Protein AF-A0A0F8ZN67-F1 (afdb_monomer)

Organism: NCBI:txid412755

Mean predicted aligned error: 3.9 Å

Foldseek 3Di:
DKDQLVVVLVLLVQQCVQADPPCPDPLSQKWAFAQQKTWHHNPPDIDMDGHPDGDGDIDGSVVVSVVSVPQPARMWDWDADPVVRDIDIGHPDD

Solvent-accessible surface area (backbone atoms only — not comparable to full-atom values): 5340 Å² total; per-residue (Å²): 87,82,42,52,39,65,64,52,49,53,51,50,58,61,22,50,73,11,44,29,90,80,70,84,49,91,64,14,51,19,38,37,32,51,48,45,30,39,30,13,42,48,93,83,46,77,28,71,45,82,46,89,66,76,40,77,50,72,44,55,36,68,58,53,51,56,50,64,72,67,52,89,47,65,43,32,32,49,44,76,41,78,91,79,73,41,81,45,80,43,72,61,82,130

Structure (mmCIF, N/CA/C/O backbone):
data_AF-A0A0F8ZN67-F1
#
_entry.id   AF-A0A0F8ZN67-F1
#
loop_
_atom_site.group_PDB
_atom_site.id
_atom_site.type_symbol
_atom_site.label_atom_id
_atom_site.label_alt_id
_atom_site.label_comp_id
_atom_site.label_asym_id
_atom_site.label_entity_id
_atom_site.label_seq_id
_atom_site.pdbx_PDB_ins_code
_atom_site.Cartn_x
_atom_site.Cartn_y
_atom_site.Cartn_z
_atom_site.occupancy
_atom_site.B_iso_or_equiv
_atom_site.auth_seq_id
_atom_site.auth_comp_id
_atom_site.auth_asym_id
_atom_site.auth_atom_id
_atom_site.pdbx_PDB_model_num
ATOM 1 N N . MET A 1 1 ? -13.519 -4.436 3.832 1.00 88.00 1 MET A N 1
ATOM 2 C CA . MET A 1 1 ? -12.819 -5.213 4.886 1.00 88.00 1 MET A CA 1
ATOM 3 C C . MET A 1 1 ? -11.992 -4.274 5.760 1.00 88.00 1 MET A C 1
ATOM 5 O O . MET A 1 1 ? -11.515 -3.286 5.222 1.00 88.00 1 MET A O 1
ATOM 9 N N . LYS A 1 2 ? -11.815 -4.539 7.063 1.00 91.56 2 LYS A N 1
ATOM 10 C CA . LYS A 1 2 ? -11.053 -3.651 7.968 1.00 91.56 2 LYS A CA 1
ATOM 11 C C . LYS A 1 2 ? -9.599 -4.088 8.128 1.00 91.56 2 LYS A C 1
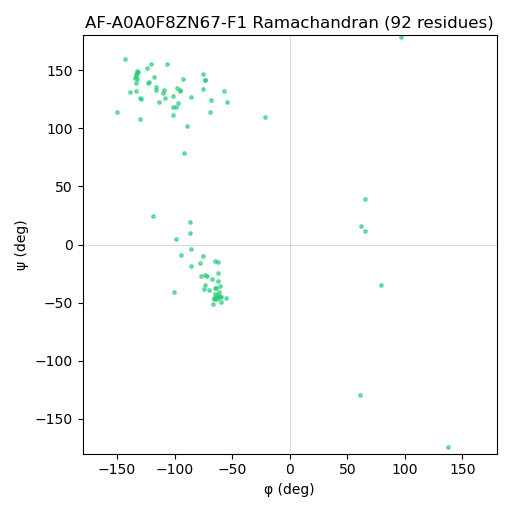ATOM 13 O O . LYS A 1 2 ? -9.340 -5.270 8.347 1.00 91.56 2 LYS A O 1
ATOM 18 N N . VAL A 1 3 ? -8.671 -3.143 8.022 1.00 92.94 3 VAL A N 1
ATOM 19 C CA . VAL A 1 3 ? -7.232 -3.373 8.182 1.00 92.94 3 VAL A CA 1
ATOM 20 C C . VAL A 1 3 ? -6.616 -2.326 9.093 1.00 92.94 3 VAL A C 1
ATOM 22 O O . VAL A 1 3 ? -7.010 -1.161 9.074 1.00 92.94 3 VAL A O 1
ATOM 25 N N . GLU A 1 4 ? -5.592 -2.734 9.834 1.00 94.69 4 GLU A N 1
ATOM 26 C CA . GLU A 1 4 ? -4.725 -1.803 10.548 1.00 94.69 4 GLU A CA 1
ATOM 27 C C . GLU A 1 4 ? -3.899 -1.010 9.531 1.00 94.69 4 GLU A C 1
ATOM 29 O O . GLU A 1 4 ? -3.061 -1.568 8.808 1.00 94.69 4 GLU A O 1
ATOM 34 N N . ARG A 1 5 ? -4.158 0.298 9.469 1.00 95.00 5 ARG A N 1
ATOM 35 C CA . ARG A 1 5 ? -3.605 1.215 8.466 1.00 95.00 5 ARG A CA 1
ATOM 36 C C . ARG A 1 5 ? -2.083 1.160 8.449 1.00 95.00 5 ARG A C 1
ATOM 38 O O . ARG A 1 5 ? -1.483 1.041 7.383 1.00 95.00 5 ARG A O 1
ATOM 45 N N . GLN A 1 6 ? -1.468 1.191 9.630 1.00 95.12 6 GLN A N 1
ATOM 46 C CA . GLN A 1 6 ? -0.017 1.238 9.777 1.00 95.12 6 GLN A CA 1
ATOM 47 C C . GLN A 1 6 ? 0.657 -0.041 9.256 1.00 95.12 6 GLN A C 1
ATOM 49 O O . GLN A 1 6 ? 1.583 0.040 8.451 1.00 95.12 6 GLN A O 1
ATOM 54 N N . LYS A 1 7 ? 0.135 -1.224 9.607 1.00 95.06 7 LYS A N 1
ATOM 55 C CA . LYS A 1 7 ? 0.655 -2.505 9.094 1.00 95.06 7 LYS A CA 1
ATOM 56 C C . LYS A 1 7 ? 0.480 -2.647 7.587 1.00 95.06 7 LYS A C 1
ATOM 58 O O . LYS A 1 7 ? 1.343 -3.219 6.920 1.00 95.06 7 LYS A O 1
ATOM 63 N N . MET A 1 8 ? -0.636 -2.162 7.039 1.00 95.00 8 MET A N 1
ATOM 64 C CA . MET A 1 8 ? -0.850 -2.168 5.591 1.00 95.00 8 MET A CA 1
ATOM 65 C C . MET A 1 8 ? 0.157 -1.250 4.889 1.00 95.00 8 MET A C 1
ATOM 67 O O . MET A 1 8 ? 0.801 -1.667 3.928 1.00 95.00 8 MET A O 1
ATOM 71 N N . LEU A 1 9 ? 0.351 -0.036 5.409 1.00 95.56 9 LEU A N 1
ATOM 72 C CA . LEU A 1 9 ? 1.309 0.933 4.884 1.00 95.56 9 LEU A CA 1
ATOM 73 C C . LEU A 1 9 ? 2.747 0.396 4.912 1.00 95.56 9 LEU A C 1
ATOM 75 O O . LEU A 1 9 ? 3.457 0.509 3.918 1.00 95.56 9 LEU A O 1
ATOM 79 N N . GLU A 1 10 ? 3.172 -0.228 6.010 1.00 95.50 10 GLU A N 1
ATOM 80 C CA . GLU A 1 10 ? 4.502 -0.840 6.128 1.00 95.50 10 GLU A CA 1
ATOM 81 C C . GLU A 1 10 ? 4.725 -1.945 5.090 1.00 95.50 10 GLU A C 1
ATOM 83 O O . GLU A 1 10 ? 5.759 -1.971 4.420 1.00 95.50 10 GLU A O 1
ATOM 88 N N . ARG A 1 11 ? 3.733 -2.821 4.886 1.00 95.69 11 ARG A N 1
ATOM 89 C CA . ARG A 1 11 ? 3.797 -3.862 3.846 1.00 95.69 11 ARG A CA 1
ATOM 90 C C . ARG A 1 11 ? 3.905 -3.263 2.450 1.00 95.69 11 ARG A C 1
ATOM 92 O O . ARG A 1 11 ? 4.730 -3.720 1.665 1.00 95.69 11 ARG A O 1
ATOM 99 N N . LEU A 1 12 ? 3.109 -2.240 2.144 1.00 96.25 12 LEU A N 1
ATOM 100 C CA . LEU A 1 12 ? 3.158 -1.563 0.847 1.00 96.25 12 LEU A CA 1
ATOM 101 C C . LEU A 1 12 ? 4.494 -0.844 0.632 1.00 96.25 12 LEU A C 1
ATOM 103 O O . LEU A 1 12 ? 5.044 -0.914 -0.462 1.00 96.25 12 LEU A O 1
ATOM 107 N N . LYS A 1 13 ? 5.079 -0.240 1.675 1.00 95.81 13 LYS A N 1
ATOM 108 C CA . LYS A 1 13 ? 6.429 0.340 1.605 1.00 95.81 13 LYS A CA 1
ATOM 109 C C . LYS A 1 13 ? 7.487 -0.717 1.292 1.00 95.81 13 LYS A C 1
ATOM 111 O O . LYS A 1 13 ? 8.336 -0.471 0.443 1.00 95.81 13 LYS A O 1
ATOM 116 N N . LEU A 1 14 ? 7.409 -1.910 1.880 1.00 95.75 14 LEU A N 1
ATOM 117 C CA . LEU A 1 14 ? 8.310 -3.010 1.512 1.00 95.75 14 LEU A CA 1
ATOM 118 C C . LEU A 1 14 ? 8.116 -3.450 0.056 1.00 95.75 14 LEU A C 1
ATOM 120 O O . LEU A 1 14 ? 9.091 -3.641 -0.665 1.00 95.75 14 LEU A O 1
ATOM 124 N N . VAL A 1 15 ? 6.868 -3.573 -0.399 1.00 96.81 15 VAL A N 1
ATOM 125 C CA . VAL A 1 15 ? 6.565 -3.962 -1.784 1.00 96.81 15 VAL A CA 1
ATOM 126 C C . VAL A 1 15 ? 6.990 -2.884 -2.783 1.00 96.81 15 VAL A C 1
ATOM 128 O O . VAL A 1 15 ? 7.413 -3.224 -3.883 1.00 96.81 15 VAL A O 1
ATOM 131 N N . SER A 1 16 ? 6.994 -1.606 -2.389 1.00 95.50 16 SER A N 1
ATOM 132 C CA . SER A 1 16 ? 7.438 -0.497 -3.246 1.00 95.50 16 SER A CA 1
ATOM 133 C C . SER A 1 16 ? 8.904 -0.579 -3.676 1.00 95.50 16 SER A C 1
ATOM 135 O O . SER A 1 16 ? 9.289 0.067 -4.642 1.00 95.50 16 SER A O 1
ATOM 137 N N . LEU A 1 17 ? 9.719 -1.423 -3.036 1.00 93.56 17 LEU A N 1
ATOM 138 C CA . LEU A 1 17 ? 11.077 -1.707 -3.505 1.00 93.56 17 LEU A CA 1
ATOM 139 C C . LEU A 1 17 ? 11.088 -2.355 -4.901 1.00 93.56 17 LEU A C 1
ATOM 141 O O . LEU A 1 17 ? 12.071 -2.222 -5.619 1.00 93.56 17 LEU A O 1
ATOM 145 N N . GLY A 1 18 ? 10.001 -3.029 -5.294 1.00 93.50 18 GLY A N 1
ATOM 146 C CA . GLY A 1 18 ? 9.816 -3.608 -6.627 1.00 93.50 18 GLY A CA 1
ATOM 147 C C . GLY A 1 18 ? 9.231 -2.643 -7.660 1.00 93.50 18 GLY A C 1
ATOM 148 O O . GLY A 1 18 ? 8.837 -3.095 -8.728 1.00 93.50 18 GLY A O 1
ATOM 149 N N . ILE A 1 19 ? 9.118 -1.347 -7.355 1.00 92.50 19 ILE A N 1
ATOM 150 C CA . ILE A 1 19 ? 8.545 -0.339 -8.257 1.00 92.50 19 ILE A CA 1
ATOM 151 C C . ILE A 1 19 ? 9.634 0.328 -9.099 1.00 92.50 19 ILE A C 1
ATOM 153 O O . ILE A 1 19 ? 10.724 0.628 -8.611 1.00 92.50 19 ILE A O 1
ATOM 157 N N . SER A 1 20 ? 9.316 0.614 -10.363 1.00 87.25 20 SER A N 1
ATOM 158 C CA . SER A 1 20 ? 10.121 1.465 -11.239 1.00 87.25 20 SER A CA 1
ATOM 159 C C . SER A 1 20 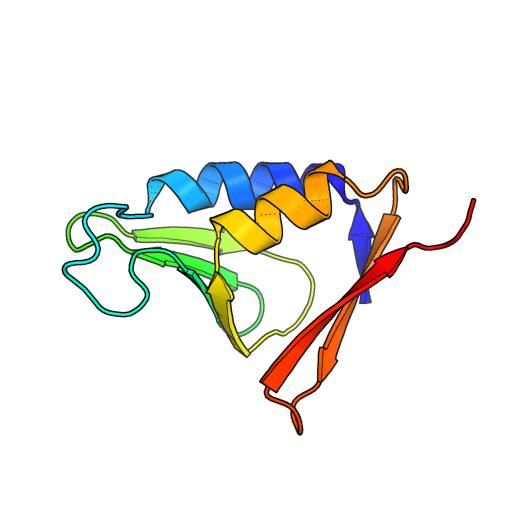? 9.438 2.802 -11.487 1.00 87.25 20 SER A C 1
ATOM 161 O O . SER A 1 20 ? 8.327 2.855 -12.009 1.00 87.25 20 SER A O 1
A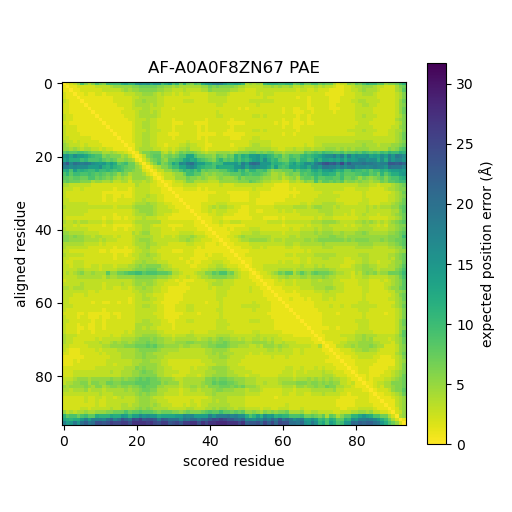TOM 163 N N . THR A 1 21 ? 10.148 3.897 -11.221 1.00 71.44 21 THR A N 1
ATOM 164 C CA . THR A 1 21 ? 9.722 5.256 -11.599 1.00 71.44 21 THR A CA 1
ATOM 165 C C . THR A 1 21 ? 10.128 5.635 -13.022 1.00 71.44 21 THR A C 1
ATOM 167 O O . THR A 1 21 ? 9.771 6.709 -13.497 1.00 71.44 21 THR A O 1
ATOM 170 N N . LYS A 1 22 ? 10.873 4.768 -13.725 1.00 72.69 22 LYS A N 1
ATOM 171 C CA . LYS A 1 22 ? 11.356 5.049 -15.085 1.00 72.69 22 LYS A CA 1
ATOM 172 C C . LYS A 1 22 ? 10.256 4.921 -16.148 1.00 72.69 22 LYS A C 1
ATOM 174 O O . LYS A 1 22 ? 10.494 5.309 -17.285 1.00 72.69 22 LYS A O 1
ATOM 179 N N . GLY A 1 23 ? 9.076 4.396 -15.792 1.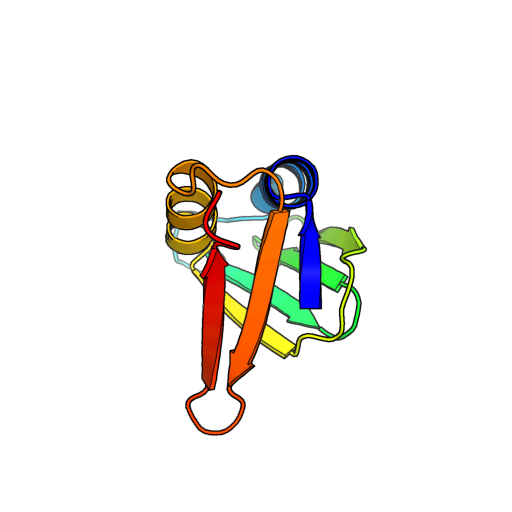00 64.19 23 GLY A N 1
ATOM 180 C CA . GLY A 1 23 ? 7.870 4.398 -16.636 1.00 64.19 23 GLY A CA 1
ATOM 181 C C . GLY A 1 23 ? 7.990 3.637 -17.962 1.00 64.19 23 GLY A C 1
ATOM 182 O O . GLY A 1 23 ? 7.182 3.849 -18.859 1.00 64.19 23 GLY A O 1
ATOM 183 N N . VAL A 1 24 ? 9.009 2.783 -18.113 1.00 69.50 24 VAL A N 1
ATOM 184 C CA . VAL A 1 24 ? 9.297 2.066 -19.370 1.00 69.50 24 VAL A CA 1
ATOM 185 C C . VAL A 1 24 ? 8.343 0.884 -19.573 1.00 69.50 24 VAL A C 1
ATOM 187 O O . VAL A 1 24 ? 8.056 0.508 -20.706 1.00 69.50 24 VAL A O 1
ATOM 190 N N . ILE A 1 25 ? 7.820 0.320 -18.480 1.00 75.06 25 ILE A N 1
ATOM 191 C CA . ILE A 1 25 ? 6.903 -0.822 -18.486 1.00 75.06 25 ILE A CA 1
ATOM 192 C C . ILE A 1 25 ? 5.557 -0.374 -17.924 1.00 75.06 25 ILE A C 1
ATOM 194 O O . ILE A 1 25 ? 5.488 0.278 -16.882 1.00 75.06 25 ILE A O 1
ATOM 198 N N . ALA A 1 26 ? 4.473 -0.737 -18.609 1.00 76.81 26 ALA A N 1
ATOM 199 C CA . ALA A 1 26 ? 3.125 -0.444 -18.141 1.00 76.81 26 ALA A CA 1
ATOM 200 C C . ALA A 1 26 ? 2.901 -1.039 -16.739 1.00 76.81 26 ALA A C 1
ATOM 202 O O . ALA A 1 26 ? 3.199 -2.209 -16.511 1.00 76.81 26 ALA A O 1
ATOM 203 N N . GLN A 1 27 ? 2.361 -0.232 -15.819 1.00 82.25 27 GLN A N 1
ATOM 204 C CA . GLN A 1 27 ? 2.094 -0.600 -14.420 1.00 82.25 27 GLN A CA 1
ATOM 205 C C . GLN A 1 27 ? 3.337 -0.899 -13.563 1.00 82.25 27 GLN A C 1
ATOM 207 O O . GLN A 1 27 ? 3.189 -1.370 -12.435 1.00 82.25 27 GLN A O 1
ATOM 212 N N . SER A 1 28 ? 4.558 -0.586 -14.021 1.00 88.38 28 SER A N 1
ATOM 213 C CA . SER A 1 28 ? 5.763 -0.729 -13.183 1.00 88.38 28 SER A CA 1
ATOM 214 C C . SER A 1 28 ? 5.782 0.211 -11.974 1.00 88.38 28 SER A C 1
ATOM 216 O O . SER A 1 28 ? 6.600 0.046 -11.072 1.00 88.38 28 SER A O 1
ATOM 218 N N . ASP A 1 29 ? 4.909 1.217 -11.977 1.00 91.81 29 ASP A N 1
ATOM 219 C CA . ASP A 1 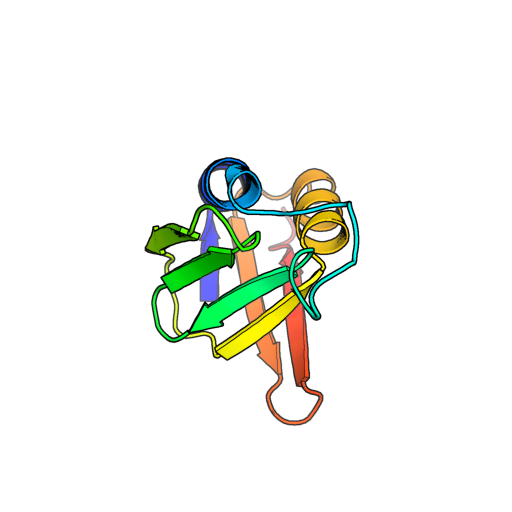29 ? 4.664 2.203 -10.924 1.00 91.81 29 ASP A CA 1
ATOM 220 C C . ASP A 1 29 ? 3.441 1.878 -10.046 1.00 91.81 29 ASP A C 1
ATOM 222 O O . ASP A 1 29 ? 3.071 2.655 -9.159 1.00 91.81 29 ASP A O 1
ATOM 226 N N . CYS A 1 30 ? 2.811 0.725 -10.272 1.00 95.31 30 CYS A N 1
ATOM 227 C CA . CYS A 1 30 ? 1.593 0.313 -9.597 1.00 95.31 30 CYS A CA 1
ATOM 228 C C . CYS A 1 30 ? 1.850 -0.800 -8.575 1.00 95.31 30 CYS A C 1
ATOM 230 O O . CYS A 1 30 ? 2.765 -1.615 -8.701 1.00 95.31 30 CYS A O 1
ATOM 232 N N . PHE A 1 31 ? 0.964 -0.881 -7.585 1.00 96.56 31 PHE A N 1
ATOM 233 C CA . PHE A 1 31 ? 0.755 -2.105 -6.825 1.00 96.56 31 PHE A CA 1
ATOM 234 C C . PHE A 1 31 ? -0.251 -2.983 -7.550 1.00 96.56 31 PHE A C 1
ATOM 236 O O . PHE A 1 31 ? -1.363 -2.540 -7.841 1.00 96.56 31 PHE A O 1
ATOM 243 N N . ILE A 1 32 ? 0.133 -4.231 -7.792 1.00 95.75 32 ILE A N 1
ATOM 244 C CA . ILE A 1 32 ? -0.708 -5.236 -8.428 1.00 95.75 32 ILE A CA 1
ATOM 245 C C . ILE A 1 32 ? -1.258 -6.140 -7.332 1.00 95.75 32 ILE A C 1
ATOM 247 O O . ILE A 1 32 ? -0.512 -6.793 -6.602 1.00 95.75 32 ILE A O 1
ATOM 251 N N . PHE A 1 33 ? -2.574 -6.144 -7.208 1.00 95.75 33 PHE A N 1
ATOM 252 C CA . PHE A 1 33 ? -3.350 -6.976 -6.311 1.00 95.75 33 PHE A CA 1
ATOM 253 C C . PHE A 1 33 ? -3.824 -8.212 -7.073 1.00 95.75 33 PHE A C 1
ATOM 255 O O . PHE A 1 33 ? -4.324 -8.101 -8.195 1.00 95.75 33 PHE A O 1
ATOM 262 N N . SER A 1 34 ? -3.633 -9.384 -6.473 1.00 95.12 34 SER A N 1
ATOM 263 C CA . SER A 1 34 ? -4.215 -10.632 -6.956 1.00 95.12 34 SER A CA 1
ATOM 264 C C . SER A 1 34 ? -4.468 -11.565 -5.782 1.00 95.12 34 SER A C 1
ATOM 266 O O . SER A 1 34 ? -3.523 -12.014 -5.117 1.00 95.12 34 SER A O 1
ATOM 268 N N . GLY A 1 35 ? -5.739 -11.850 -5.511 1.00 94.62 35 GLY A N 1
ATOM 269 C CA . GLY A 1 35 ? -6.123 -12.655 -4.361 1.00 94.62 35 GLY A CA 1
ATOM 270 C C . GLY A 1 35 ? -5.705 -12.018 -3.032 1.00 94.62 35 GLY A C 1
ATOM 271 O O . GLY A 1 35 ? -5.903 -10.829 -2.775 1.00 94.62 35 GLY A O 1
ATOM 272 N N . ASP A 1 36 ? -5.036 -12.820 -2.199 1.00 95.38 36 ASP A N 1
ATOM 273 C CA . ASP A 1 36 ? -4.499 -12.424 -0.893 1.00 95.38 36 ASP A CA 1
ATOM 274 C C . ASP A 1 36 ? -3.093 -11.802 -0.963 1.00 95.38 36 ASP A C 1
ATOM 276 O O . ASP A 1 36 ? -2.349 -11.790 0.027 1.00 95.38 36 ASP A O 1
ATOM 280 N N . ARG A 1 37 ? -2.677 -11.317 -2.139 1.00 96.44 37 ARG A N 1
ATOM 281 C CA . ARG A 1 37 ? -1.319 -10.816 -2.374 1.00 96.44 37 ARG A CA 1
ATOM 282 C C . ARG A 1 37 ? -1.312 -9.467 -3.064 1.00 96.44 37 ARG A C 1
ATOM 284 O O . ARG A 1 37 ? -2.142 -9.166 -3.912 1.00 96.44 37 ARG A O 1
ATOM 291 N N . VAL A 1 38 ? -0.280 -8.702 -2.727 1.00 97.06 38 VAL A N 1
ATOM 292 C CA . VAL A 1 38 ? 0.131 -7.509 -3.461 1.00 97.06 38 VAL A CA 1
ATOM 293 C C . VAL A 1 38 ? 1.578 -7.674 -3.906 1.00 97.06 38 VAL A C 1
ATOM 295 O O . VAL A 1 38 ? 2.406 -8.209 -3.158 1.00 97.06 38 VAL A O 1
ATOM 298 N N . PHE A 1 39 ? 1.888 -7.240 -5.119 1.00 95.75 39 PHE A N 1
ATOM 299 C CA . PHE A 1 39 ? 3.238 -7.262 -5.658 1.00 95.75 39 PHE A CA 1
ATOM 300 C C . PHE A 1 39 ? 3.531 -6.038 -6.520 1.00 95.75 39 PHE A C 1
ATOM 302 O O . PHE A 1 39 ? 2.628 -5.353 -6.994 1.00 95.75 39 PHE A O 1
ATOM 309 N N . ALA A 1 40 ? 4.819 -5.770 -6.692 1.00 95.94 40 ALA A N 1
ATOM 310 C CA . ALA A 1 40 ? 5.347 -4.802 -7.637 1.00 95.94 40 ALA A CA 1
ATOM 311 C C . ALA A 1 40 ? 6.506 -5.444 -8.399 1.00 95.94 40 ALA A C 1
ATOM 313 O O . ALA A 1 40 ? 7.227 -6.290 -7.851 1.00 95.94 40 ALA A O 1
ATOM 314 N N . PHE A 1 41 ? 6.647 -5.060 -9.661 1.00 92.81 41 PHE A N 1
ATOM 315 C CA . PHE A 1 41 ? 7.654 -5.586 -10.569 1.00 92.81 41 PHE A CA 1
ATOM 316 C C . PHE A 1 41 ? 8.250 -4.458 -11.413 1.00 92.81 41 PHE A C 1
ATOM 318 O O . PHE A 1 41 ? 7.514 -3.666 -12.004 1.00 92.81 41 PHE A O 1
ATOM 325 N N . ASN A 1 42 ? 9.580 -4.404 -11.486 1.00 90.00 42 ASN A N 1
ATOM 326 C CA . ASN A 1 42 ? 10.325 -3.350 -12.179 1.00 90.00 42 ASN A CA 1
ATOM 327 C C . ASN A 1 42 ? 11.190 -3.867 -13.343 1.00 90.00 42 ASN A C 1
ATOM 329 O O . ASN A 1 42 ? 12.163 -3.204 -13.688 1.00 90.00 42 ASN A O 1
ATOM 333 N N . ASP A 1 43 ? 10.838 -5.017 -13.927 1.00 88.31 43 ASP A N 1
ATOM 334 C CA . ASP A 1 43 ? 11.618 -5.805 -14.906 1.00 88.31 43 ASP A CA 1
ATOM 335 C C . ASP A 1 43 ? 12.731 -6.674 -14.306 1.00 88.31 43 ASP A C 1
ATOM 337 O O . ASP A 1 43 ? 12.981 -7.785 -14.768 1.00 88.31 43 ASP A O 1
ATOM 341 N N . GLU A 1 44 ? 13.378 -6.201 -13.243 1.00 89.75 44 GLU A N 1
ATOM 342 C CA . GLU A 1 44 ? 14.552 -6.862 -12.664 1.00 89.75 44 GLU A CA 1
ATOM 343 C C . GLU A 1 44 ? 14.202 -7.673 -11.414 1.00 89.75 44 GLU A C 1
ATOM 345 O O . GLU A 1 44 ? 14.694 -8.785 -11.210 1.00 89.75 44 GLU A O 1
ATOM 350 N N . ILE A 1 45 ? 13.335 -7.121 -10.564 1.00 91.19 45 ILE A N 1
ATOM 351 C CA . ILE A 1 45 ? 12.927 -7.711 -9.294 1.00 91.19 45 ILE A CA 1
ATOM 352 C C . ILE A 1 45 ? 11.411 -7.680 -9.131 1.00 91.19 45 ILE A C 1
ATOM 354 O O . ILE A 1 45 ? 10.732 -6.715 -9.480 1.00 91.19 45 ILE A O 1
ATOM 358 N N . MET A 1 46 ? 10.885 -8.752 -8.536 1.00 93.50 46 MET A N 1
ATOM 359 C CA . MET A 1 46 ? 9.503 -8.831 -8.075 1.00 93.50 46 MET A CA 1
ATOM 360 C C . MET A 1 46 ? 9.488 -8.912 -6.553 1.00 93.50 46 MET A C 1
ATOM 362 O O . MET A 1 46 ? 10.031 -9.853 -5.967 1.00 93.50 46 MET A O 1
ATOM 366 N N . VAL A 1 47 ? 8.805 -7.970 -5.911 1.00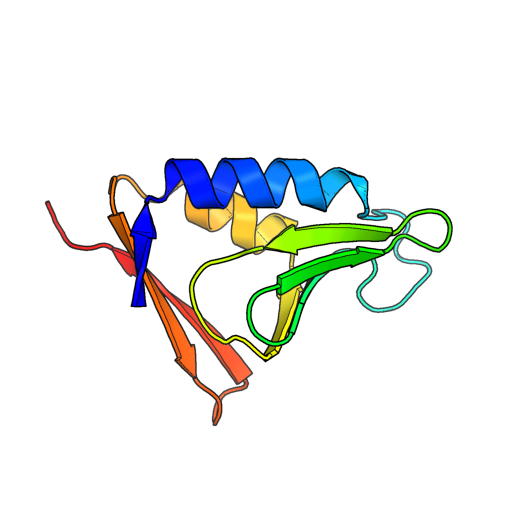 96.94 47 VAL A N 1
ATOM 367 C CA . VAL A 1 47 ? 8.564 -8.006 -4.465 1.00 96.94 47 VAL A CA 1
ATOM 368 C C . VAL A 1 47 ? 7.093 -8.299 -4.231 1.00 96.94 47 VAL A C 1
ATOM 370 O O . VAL A 1 47 ? 6.232 -7.690 -4.858 1.00 96.94 47 VAL A O 1
ATOM 373 N N . ARG A 1 48 ? 6.792 -9.244 -3.334 1.00 96.38 48 ARG A N 1
ATOM 374 C CA . ARG A 1 48 ? 5.418 -9.641 -3.006 1.00 96.38 48 ARG A CA 1
ATOM 375 C C . ARG A 1 48 ? 5.210 -9.756 -1.506 1.00 96.38 48 ARG A C 1
ATOM 377 O O . ARG A 1 48 ? 6.070 -10.279 -0.799 1.00 96.38 48 ARG A O 1
ATOM 384 N N . ALA A 1 49 ? 4.034 -9.362 -1.045 1.00 96.75 49 ALA A N 1
ATOM 385 C CA . ALA A 1 49 ? 3.607 -9.537 0.333 1.00 96.75 49 ALA A CA 1
ATOM 386 C C . ALA A 1 49 ? 2.196 -10.121 0.387 1.00 96.75 49 ALA A C 1
ATOM 388 O O . ALA A 1 49 ? 1.368 -9.882 -0.493 1.00 96.75 49 ALA A O 1
ATOM 389 N N . LYS A 1 50 ? 1.925 -10.889 1.445 1.00 95.75 50 LYS A N 1
ATOM 390 C CA . LYS A 1 50 ? 0.563 -11.303 1.772 1.00 95.75 50 LYS A CA 1
ATOM 391 C C . LYS A 1 50 ? -0.177 -10.118 2.387 1.00 95.75 50 LYS A C 1
ATOM 393 O O . LYS A 1 50 ? 0.349 -9.446 3.278 1.00 95.75 50 LYS A O 1
ATOM 398 N N . ILE A 1 51 ? -1.395 -9.895 1.928 1.00 93.19 51 ILE A N 1
ATOM 399 C CA . ILE A 1 51 ? -2.304 -8.877 2.439 1.00 93.19 51 ILE A CA 1
ATOM 400 C C . ILE A 1 51 ? -3.582 -9.549 2.932 1.00 93.19 51 ILE A C 1
ATOM 402 O O . ILE A 1 51 ? -3.902 -10.664 2.523 1.00 93.19 51 ILE A O 1
ATOM 406 N N . PRO A 1 52 ? -4.301 -8.921 3.865 1.00 89.31 52 PRO A N 1
ATOM 407 C CA . PRO A 1 52 ? -5.631 -9.379 4.199 1.00 89.31 52 PRO A CA 1
ATOM 408 C C . PRO A 1 52 ? -6.607 -8.961 3.088 1.00 89.31 52 PRO A C 1
ATOM 410 O O . PRO A 1 52 ? -6.462 -7.888 2.504 1.00 89.31 52 PRO A O 1
ATOM 413 N N . GLY A 1 53 ? -7.613 -9.798 2.839 1.00 87.00 53 GLY A N 1
ATOM 414 C CA . GLY 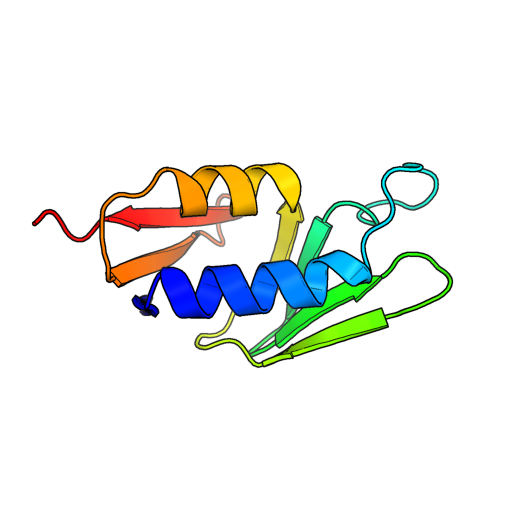A 1 53 ? -8.619 -9.566 1.803 1.00 87.00 53 GLY A CA 1
ATOM 415 C C . GLY A 1 53 ? -8.320 -10.292 0.497 1.00 87.00 53 GLY A C 1
ATOM 416 O O . GLY A 1 53 ? -7.328 -11.006 0.385 1.00 87.00 53 GLY A O 1
ATOM 417 N N . ASP A 1 54 ? -9.234 -10.119 -0.449 1.00 92.94 54 ASP A N 1
ATOM 418 C CA . ASP A 1 54 ? -9.176 -10.684 -1.791 1.00 92.94 54 ASP A CA 1
ATOM 419 C C . ASP A 1 54 ? -9.446 -9.540 -2.772 1.00 92.94 54 ASP A C 1
ATOM 421 O O . ASP A 1 54 ? -10.550 -8.983 -2.796 1.00 92.94 54 ASP A O 1
ATOM 425 N N . PHE A 1 55 ? -8.394 -9.113 -3.467 1.00 94.31 55 PHE A N 1
ATOM 426 C CA . PHE A 1 55 ? -8.398 -7.952 -4.347 1.00 94.31 55 PHE A CA 1
ATOM 427 C C . PHE A 1 55 ? -7.726 -8.307 -5.669 1.00 94.31 55 PHE A C 1
ATOM 429 O O . PHE A 1 55 ? -6.661 -8.920 -5.672 1.00 94.31 55 PHE A O 1
ATOM 436 N N . ASP A 1 56 ? -8.289 -7.829 -6.776 1.00 95.00 56 ASP A N 1
ATOM 437 C CA . ASP A 1 56 ? -7.715 -8.034 -8.110 1.00 95.00 56 ASP A CA 1
ATOM 438 C C . ASP A 1 56 ? -7.608 -6.721 -8.882 1.00 95.00 56 ASP A C 1
ATOM 440 O O . ASP A 1 56 ? -8.602 -6.026 -9.072 1.00 95.00 56 ASP A O 1
ATOM 444 N N . GLY A 1 57 ? -6.422 -6.381 -9.376 1.00 94.38 57 GLY A N 1
ATOM 445 C CA . GLY A 1 57 ? -6.219 -5.201 -10.220 1.00 94.38 57 GLY A CA 1
ATOM 446 C C . GLY A 1 57 ? -4.959 -4.427 -9.867 1.00 94.38 57 GLY A C 1
ATOM 447 O O . GLY A 1 57 ? -4.170 -4.853 -9.032 1.00 94.38 57 GLY A O 1
ATOM 448 N N . ALA A 1 58 ? -4.758 -3.279 -10.507 1.00 94.75 58 ALA A N 1
ATOM 449 C CA . ALA A 1 58 ? -3.584 -2.441 -10.291 1.00 94.75 58 ALA A CA 1
ATOM 450 C C . ALA A 1 58 ? -3.993 -1.032 -9.858 1.00 94.75 58 ALA A C 1
ATOM 452 O O . ALA A 1 58 ? -4.940 -0.464 -10.399 1.00 94.75 58 ALA A O 1
ATOM 453 N N . VAL A 1 59 ? -3.270 -0.468 -8.893 1.00 95.44 59 VAL A N 1
ATOM 454 C CA . VAL A 1 59 ? -3.463 0.912 -8.423 1.00 95.44 59 VAL A CA 1
ATOM 455 C C . VAL A 1 59 ? -2.124 1.624 -8.312 1.00 95.44 59 VAL A C 1
ATOM 457 O O . VAL A 1 59 ? -1.122 1.012 -7.939 1.00 95.44 59 VAL A O 1
ATOM 460 N N . SER A 1 60 ? -2.119 2.925 -8.609 1.00 94.75 60 SER A N 1
ATOM 461 C CA . SER A 1 60 ? -0.932 3.775 -8.484 1.00 94.75 60 SER A CA 1
ATOM 462 C C . SER A 1 60 ? -0.357 3.677 -7.073 1.00 94.75 60 SER A C 1
ATOM 464 O O . SER A 1 60 ? -1.044 3.922 -6.074 1.00 94.75 60 SER A O 1
ATOM 466 N N . ALA A 1 61 ? 0.913 3.289 -6.979 1.00 95.44 61 ALA A N 1
ATOM 467 C CA . ALA A 1 61 ? 1.531 3.050 -5.688 1.00 95.44 61 ALA A CA 1
ATOM 468 C C . ALA A 1 61 ? 1.760 4.338 -4.902 1.00 95.44 61 ALA A C 1
ATOM 470 O O . ALA A 1 61 ? 1.558 4.371 -3.686 1.00 95.44 61 ALA A O 1
ATOM 471 N N . SER A 1 62 ? 2.155 5.403 -5.602 1.00 94.00 62 SER A N 1
ATOM 472 C CA . SER A 1 62 ? 2.384 6.718 -5.009 1.00 94.00 62 SER A CA 1
ATOM 473 C C . SER A 1 62 ? 1.084 7.305 -4.464 1.00 9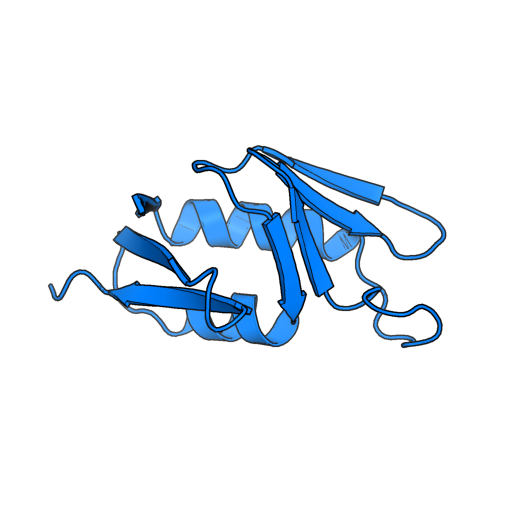4.00 62 SER A C 1
ATOM 475 O O . SER A 1 62 ? 1.069 7.808 -3.339 1.00 94.00 62 SER A O 1
ATOM 477 N N . GLU A 1 63 ? -0.017 7.184 -5.210 1.00 95.00 63 GLU A N 1
ATOM 478 C CA . GLU A 1 63 ? -1.339 7.639 -4.779 1.00 95.00 63 GLU A CA 1
ATOM 479 C C . GLU A 1 63 ? -1.842 6.834 -3.583 1.00 95.00 63 GLU A C 1
ATOM 481 O O . GLU A 1 63 ? -2.268 7.426 -2.590 1.00 95.00 63 GLU A O 1
ATOM 486 N N . LEU A 1 64 ? -1.739 5.500 -3.627 1.00 95.62 64 LEU A N 1
ATOM 487 C CA . LEU A 1 64 ? -2.202 4.649 -2.533 1.00 95.62 64 LEU A CA 1
ATOM 488 C C . LEU A 1 64 ? -1.426 4.913 -1.235 1.00 95.62 64 LEU A C 1
ATOM 490 O O . LEU A 1 64 ? -2.043 5.081 -0.182 1.00 95.62 64 LEU A O 1
ATOM 494 N N . ILE A 1 65 ? -0.091 4.989 -1.298 1.00 95.81 65 ILE A N 1
ATOM 495 C CA . ILE A 1 65 ? 0.741 5.328 -0.131 1.00 95.81 65 ILE A CA 1
ATOM 496 C C . ILE A 1 65 ? 0.357 6.709 0.400 1.00 95.81 65 ILE A C 1
ATOM 498 O O . ILE A 1 65 ? 0.075 6.847 1.590 1.00 95.81 65 ILE A O 1
ATOM 502 N N . SER A 1 66 ? 0.278 7.708 -0.482 1.00 95.19 66 SER A N 1
ATOM 503 C CA . SER A 1 66 ? -0.047 9.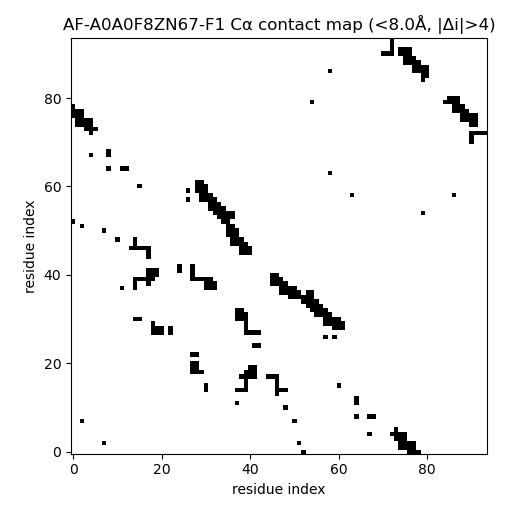085 -0.096 1.00 95.19 66 SER A CA 1
ATOM 504 C C . SER A 1 66 ? -1.425 9.199 0.555 1.00 95.19 66 SER A C 1
ATOM 506 O O . SER A 1 66 ? -1.608 10.007 1.464 1.00 95.19 66 SER A O 1
ATOM 508 N N . LEU A 1 67 ? -2.408 8.416 0.102 1.00 94.44 67 LEU A N 1
ATOM 509 C CA . LEU A 1 67 ? -3.729 8.357 0.723 1.00 94.44 67 LEU A CA 1
ATOM 510 C C . LEU A 1 67 ? -3.644 7.740 2.123 1.00 94.44 67 LEU A C 1
ATOM 512 O O . LEU A 1 67 ? -4.104 8.356 3.081 1.00 94.44 67 LEU A O 1
ATOM 516 N N . LEU A 1 68 ? -3.011 6.573 2.266 1.00 93.94 68 LEU A N 1
ATOM 517 C CA . LEU A 1 68 ? -2.870 5.870 3.548 1.00 93.94 68 LEU A CA 1
ATOM 518 C C . LEU A 1 68 ? -2.077 6.659 4.601 1.00 93.94 68 LEU A C 1
ATOM 520 O O . LEU A 1 68 ? -2.341 6.529 5.795 1.00 93.94 68 LEU A O 1
ATOM 524 N N . GLU A 1 69 ? -1.114 7.481 4.186 1.00 94.50 69 GLU A N 1
ATOM 525 C CA . GLU A 1 69 ? -0.359 8.361 5.088 1.00 94.50 69 GLU A CA 1
ATOM 526 C C . GLU A 1 69 ? -1.190 9.538 5.610 1.00 94.50 69 GLU A C 1
ATOM 528 O O . GLU A 1 69 ? -0.935 10.025 6.708 1.00 94.50 69 GLU A O 1
ATOM 533 N N . LYS A 1 70 ? -2.202 9.977 4.852 1.00 92.75 70 LYS A N 1
ATOM 534 C CA . LYS A 1 70 ? -3.081 11.094 5.226 1.00 92.75 70 LYS A CA 1
ATOM 535 C C . LYS A 1 70 ? -4.260 10.679 6.104 1.00 92.75 70 LYS A C 1
ATOM 537 O O . LYS A 1 70 ? -4.864 11.546 6.732 1.00 92.75 70 LYS A O 1
ATOM 542 N N . PHE A 1 71 ? -4.615 9.393 6.138 1.00 91.69 71 PHE A N 1
ATOM 543 C CA . PHE A 1 71 ? -5.692 8.904 7.000 1.00 91.69 71 PHE A CA 1
ATOM 544 C C . PHE A 1 71 ? -5.283 8.995 8.483 1.00 91.69 71 PHE A C 1
ATOM 546 O O . PHE A 1 71 ? -4.259 8.419 8.856 1.00 91.69 71 PHE A O 1
ATOM 553 N N . PRO A 1 72 ? -6.070 9.679 9.337 1.00 90.19 72 PRO A N 1
ATOM 554 C CA . PRO A 1 72 ? -5.792 9.769 10.771 1.00 90.19 72 PRO A CA 1
ATOM 555 C C . PRO A 1 72 ? -6.197 8.501 11.543 1.00 90.19 72 PRO A C 1
ATOM 557 O O . PRO A 1 72 ? -5.797 8.336 12.693 1.00 90.19 72 PRO A O 1
ATOM 560 N N . ASP A 1 73 ? -7.010 7.630 10.943 1.00 94.19 73 ASP A N 1
ATOM 561 C CA . ASP A 1 73 ? -7.577 6.441 11.577 1.00 94.19 73 ASP A CA 1
ATOM 562 C C . ASP A 1 73 ? -6.532 5.321 11.761 1.00 94.19 73 ASP A C 1
ATOM 564 O O . ASP A 1 73 ? -5.712 5.057 10.878 1.00 94.19 73 ASP A O 1
ATOM 568 N N . ASP A 1 74 ? -6.582 4.609 12.890 1.00 93.38 74 ASP A N 1
ATOM 569 C CA . ASP A 1 74 ? -5.731 3.428 13.122 1.00 93.38 74 ASP A CA 1
ATOM 570 C C . ASP A 1 74 ? -6.202 2.223 12.288 1.00 93.38 74 ASP A C 1
ATOM 572 O O . ASP A 1 74 ? -5.393 1.441 11.780 1.00 93.38 74 ASP A O 1
ATOM 576 N N . GLU A 1 75 ? -7.519 2.110 12.097 1.00 94.69 75 GLU A N 1
ATOM 577 C CA . GLU A 1 75 ? -8.162 1.121 11.238 1.00 94.69 75 GLU A CA 1
ATOM 578 C C . GLU A 1 75 ? -8.893 1.797 10.080 1.00 94.69 75 GLU A C 1
ATOM 580 O O . GLU A 1 75 ? -9.647 2.754 10.258 1.00 94.69 75 GLU A O 1
ATOM 585 N N . ILE A 1 76 ? -8.723 1.241 8.885 1.00 94.62 76 ILE A N 1
ATOM 586 C CA . ILE A 1 76 ? -9.412 1.688 7.675 1.00 94.62 76 ILE A CA 1
ATOM 587 C C . ILE A 1 76 ? -10.164 0.528 7.040 1.00 94.62 76 ILE A C 1
ATOM 589 O O . ILE A 1 76 ? -9.775 -0.638 7.146 1.00 94.62 76 ILE A O 1
ATOM 593 N N . GLU A 1 77 ? -11.239 0.851 6.339 1.00 94.50 77 GLU A N 1
ATOM 594 C CA . GLU A 1 77 ? -11.971 -0.093 5.521 1.00 94.50 77 GLU A CA 1
ATOM 595 C C . GLU A 1 77 ? -11.529 0.010 4.055 1.00 94.50 77 GLU A C 1
ATOM 597 O O . GLU A 1 77 ? -11.626 1.069 3.439 1.00 94.50 77 GLU A O 1
ATOM 602 N N . MET A 1 78 ? -11.055 -1.104 3.496 1.00 93.06 78 MET A N 1
ATOM 603 C CA . MET A 1 78 ? -10.717 -1.256 2.079 1.00 93.06 78 MET A CA 1
ATOM 604 C C . MET A 1 78 ? -11.836 -2.004 1.353 1.00 93.06 78 MET A C 1
ATOM 606 O O . MET A 1 78 ? -12.246 -3.085 1.794 1.00 93.06 78 MET A O 1
ATOM 610 N N . ILE A 1 79 ? -12.335 -1.438 0.257 1.00 94.56 79 ILE A N 1
ATOM 611 C CA . ILE A 1 79 ? -13.462 -1.969 -0.521 1.00 94.56 79 ILE A CA 1
ATOM 612 C C . ILE A 1 79 ? -13.090 -1.926 -1.997 1.00 94.56 79 ILE A C 1
ATOM 614 O O . ILE A 1 79 ? -12.632 -0.897 -2.481 1.00 94.56 79 ILE A O 1
ATOM 618 N N . GLN A 1 80 ? -13.311 -3.023 -2.715 1.00 94.62 80 GLN A N 1
ATOM 619 C CA . GLN A 1 80 ? -13.173 -3.036 -4.164 1.00 94.62 80 GLN A CA 1
ATOM 620 C C . GLN A 1 80 ? -14.537 -2.882 -4.827 1.00 94.62 80 GLN A C 1
ATOM 622 O O . GLN A 1 80 ? -15.404 -3.742 -4.673 1.00 94.62 80 GLN A O 1
ATOM 627 N N . ASP A 1 81 ? -14.702 -1.806 -5.588 1.00 94.44 81 ASP A N 1
ATOM 628 C CA . ASP A 1 81 ? -15.823 -1.628 -6.503 1.00 94.44 81 ASP A CA 1
ATOM 629 C C . ASP A 1 81 ? -15.437 -2.228 -7.861 1.00 94.44 81 ASP A C 1
ATOM 631 O O . ASP A 1 81 ? -14.662 -1.648 -8.628 1.00 94.44 81 ASP A O 1
ATOM 635 N N . LYS A 1 82 ? -15.955 -3.430 -8.137 1.00 89.50 82 LYS A N 1
ATOM 636 C CA . LYS A 1 82 ? -15.668 -4.164 -9.376 1.00 89.50 82 LYS A CA 1
ATOM 637 C C . LYS A 1 82 ? -16.367 -3.567 -10.598 1.00 89.50 82 LYS A C 1
ATOM 639 O O . LYS A 1 82 ? -15.854 -3.729 -11.699 1.00 89.50 82 LYS A O 1
ATOM 644 N N . GLU A 1 83 ? -17.494 -2.875 -10.426 1.00 91.56 83 GLU A N 1
ATOM 645 C CA . GLU A 1 83 ? -18.220 -2.262 -11.546 1.00 91.56 83 GLU A CA 1
ATOM 646 C C . GLU A 1 83 ? -17.496 -1.015 -12.052 1.00 91.56 83 GLU A C 1
ATOM 648 O O . GLU A 1 83 ? -17.426 -0.772 -13.256 1.00 91.56 83 GLU A O 1
ATOM 653 N N . ARG A 1 84 ? -16.924 -0.233 -11.130 1.00 92.00 84 ARG A N 1
ATOM 654 C CA . ARG A 1 84 ? -16.197 1.002 -11.454 1.00 92.00 84 ARG A CA 1
ATOM 655 C C . ARG A 1 84 ? -14.691 0.812 -11.605 1.00 92.00 84 ARG A C 1
ATOM 657 O O . ARG A 1 84 ? -14.012 1.748 -12.019 1.00 92.00 84 ARG A O 1
ATOM 664 N N . GLY A 1 85 ? -14.169 -0.364 -11.254 1.00 92.94 85 GLY A N 1
ATOM 665 C CA . GLY A 1 85 ? -12.734 -0.650 -11.266 1.00 92.94 85 GLY A CA 1
ATOM 666 C C . GLY A 1 85 ? -11.961 0.182 -10.240 1.00 92.94 85 GLY A C 1
ATOM 667 O O . GLY A 1 85 ? -10.876 0.672 -10.540 1.00 92.94 85 GLY A O 1
ATOM 668 N N . GLN A 1 86 ? -12.529 0.392 -9.050 1.00 94.69 86 GLN A N 1
ATOM 669 C CA . GLN A 1 86 ? -11.966 1.277 -8.026 1.00 94.69 86 GLN A CA 1
ATOM 670 C C . GLN A 1 86 ? -11.618 0.519 -6.746 1.00 94.69 86 GLN A C 1
ATOM 672 O O . GLN A 1 86 ? -12.345 -0.372 -6.306 1.00 94.69 86 GLN A O 1
ATOM 677 N N . LEU A 1 87 ? -10.521 0.931 -6.110 1.00 94.50 87 LEU A N 1
ATOM 678 C CA . LEU A 1 87 ? -10.210 0.577 -4.730 1.00 94.50 87 LEU A CA 1
ATOM 679 C C . LEU A 1 87 ? -10.559 1.769 -3.835 1.00 94.50 87 LEU A C 1
ATOM 681 O O . LEU A 1 87 ? -9.918 2.816 -3.891 1.00 94.50 87 LEU A O 1
ATOM 685 N N . CYS A 1 88 ? -11.586 1.612 -3.010 1.00 94.50 88 CYS A N 1
ATOM 686 C CA . CYS A 1 88 ? -12.070 2.642 -2.106 1.00 94.50 88 CYS A CA 1
ATOM 687 C C . CYS A 1 88 ? -11.502 2.435 -0.698 1.00 94.50 88 CYS A C 1
ATOM 689 O O . CYS A 1 88 ? -11.537 1.329 -0.152 1.00 94.50 88 CYS A O 1
ATOM 691 N N . LEU A 1 89 ? -11.029 3.526 -0.093 1.00 93.69 89 LEU A N 1
ATOM 692 C CA . LEU A 1 89 ? -10.593 3.579 1.301 1.00 93.69 89 LEU A CA 1
ATOM 693 C C . LEU A 1 89 ? -11.587 4.411 2.107 1.00 93.69 89 LEU A C 1
ATOM 695 O O . LEU A 1 89 ? -11.918 5.534 1.723 1.00 93.69 89 LEU A O 1
ATOM 699 N N . LYS A 1 90 ? -12.048 3.878 3.235 1.00 94.06 90 LYS A N 1
ATOM 700 C CA . LYS A 1 90 ? -12.988 4.554 4.129 1.00 94.06 90 LYS A CA 1
ATOM 701 C C . LYS A 1 90 ? -12.461 4.530 5.561 1.00 94.06 90 LYS A C 1
ATOM 703 O O . LYS A 1 90 ? -12.181 3.467 6.104 1.00 94.06 90 LYS A O 1
ATOM 708 N N . GLY A 1 91 ? -12.346 5.706 6.172 1.00 89.81 91 GLY A N 1
ATOM 709 C CA . GLY A 1 91 ? -11.981 5.848 7.583 1.00 89.81 91 GLY A CA 1
ATOM 710 C C . GLY A 1 91 ? -13.144 5.454 8.489 1.00 89.81 91 GLY A C 1
ATOM 711 O O . GLY A 1 91 ? -14.310 5.740 8.186 1.00 89.81 91 GLY A O 1
ATOM 712 N N . VAL A 1 92 ? -12.837 4.787 9.597 1.00 72.06 92 VAL A N 1
ATOM 713 C CA . VAL A 1 92 ? -13.812 4.462 10.637 1.00 72.06 92 VAL A CA 1
ATOM 714 C C . VAL A 1 92 ? -13.760 5.602 11.647 1.00 72.06 92 VAL A C 1
ATOM 716 O O . VAL A 1 92 ? -13.106 5.469 12.670 1.00 72.06 92 VAL A O 1
ATOM 719 N N . LYS A 1 93 ? -14.409 6.727 11.303 1.00 57.59 93 LYS A N 1
ATOM 720 C CA . LYS A 1 93 ? -14.535 7.951 12.121 1.00 57.59 93 LYS A CA 1
ATOM 721 C C . LYS A 1 93 ? -14.317 7.667 13.620 1.00 57.59 93 LYS A C 1
ATOM 723 O O . LYS A 1 93 ? -15.161 7.006 14.228 1.00 57.59 93 LYS A O 1
ATOM 728 N N . ARG A 1 94 ? -13.194 8.147 14.169 1.00 50.72 94 ARG A N 1
ATOM 729 C CA . ARG A 1 94 ? -12.973 8.243 15.621 1.00 50.72 94 ARG A CA 1
ATOM 730 C C . ARG A 1 94 ? -13.996 9.177 16.261 1.00 50.72 94 ARG A C 1
ATOM 732 O O . ARG A 1 94 ? -14.336 10.200 15.620 1.00 50.72 94 ARG A O 1
#

Radius of gyration: 12.9 Å; Cα contacts (8 Å, |Δi|>4): 171; chains: 1; bounding box: 33×24×35 Å

pLDDT: mean 91.21, std 8.42, range [50.72, 97.06]

Nearest PDB structures (foldseek):
  6d46-assembly1_A-2  TM=7.409E-01  e=6.557E-04  Rickettsia typhi str. Wilmington
  6izo-assembly1_A  TM=7.873E-01  e=1.711E-03  Caulobacter vibrioides CB15
  6djk-assembly1_A-2  TM=6.984E-01  e=9.028E-04  Rickettsia typhi str. Wilmington
  4tsz-assembly3_F  TM=7.032E-01  e=1.026E-03  Pseudomonas aeruginosa
  7m5n-assembly1_C  TM=5.635E-01  e=5.075E-01  Homo sapiens

Secondary structure (DSSP, 8-state):
-EEEHHHHHHHHHHHGGG--TT--STTTTEEEEETTEEEEE-SS-EEEEE-SS---EEEEHHHHHHHHHH---SEEEEEEETTTTEEEEEE---

Sequence (94 aa):
MKVERQKMLERLKLVSLGISTKGVIAQSDCFIFSGDRVFAFNDEIMVRAKIPGDFDGAVSASELISLLEKFPDDEIEMIQDKERGQLCLKGVKR